Protein AF-A0A1A8PNX3-F1 (afdb_monomer_lite)

InterPro domains:
  IPR015943 WD40/YVTN repeat-like-containing domain superfamily [G3DSA:2.130.10.10] (2-129)
  IPR036322 WD40-repeat-containing domain superfamily [SSF50978] (6-122)
  IPR050687 Dynein axonemal intermediate chain 1/2/3/4 [PTHR12442] (4-129)

Structure (mmCIF, N/CA/C/O backbone):
data_AF-A0A1A8PNX3-F1
#
_entry.id   AF-A0A1A8PNX3-F1
#
loop_
_atom_site.group_PDB
_atom_site.id
_atom_site.type_symbol
_atom_site.label_atom_id
_atom_site.label_alt_id
_atom_site.label_comp_id
_atom_site.label_asym_id
_atom_site.label_entity_id
_atom_site.label_seq_id
_atom_site.pdbx_PDB_ins_code
_atom_site.Cartn_x
_atom_site.Cartn_y
_atom_site.Cartn_z
_atom_site.occupancy
_atom_site.B_iso_or_equiv
_atom_site.auth_seq_id
_atom_site.auth_comp_id
_atom_site.auth_asym_id
_atom_site.auth_atom_id
_atom_site.pdbx_PDB_model_num
ATOM 1 N N . GLU A 1 1 ? 4.749 10.579 18.398 1.00 46.66 1 GLU A N 1
ATOM 2 C CA . GLU A 1 1 ? 5.016 10.316 16.966 1.00 46.66 1 GLU A CA 1
ATOM 3 C C . GLU A 1 1 ? 4.574 8.900 16.618 1.00 46.66 1 GLU A C 1
ATOM 5 O O . GLU A 1 1 ? 4.806 8.018 17.427 1.00 46.66 1 GLU A O 1
ATOM 10 N N . CYS A 1 2 ? 3.918 8.663 15.477 1.00 55.12 2 CYS A N 1
ATOM 11 C CA . CYS A 1 2 ? 3.601 7.305 15.018 1.00 55.12 2 CYS A CA 1
ATOM 12 C C . CYS A 1 2 ? 4.890 6.656 14.466 1.00 55.12 2 CYS A C 1
ATOM 14 O O . CYS A 1 2 ? 5.379 7.121 13.430 1.00 55.12 2 CYS A O 1
ATOM 16 N N . PRO A 1 3 ? 5.456 5.623 15.122 1.00 63.81 3 PRO A N 1
ATOM 17 C CA . PRO A 1 3 ? 6.723 5.004 14.707 1.00 63.81 3 PRO A CA 1
ATOM 18 C C . PRO A 1 3 ? 6.599 4.299 13.350 1.00 63.81 3 PRO A C 1
ATOM 20 O O . PRO A 1 3 ? 7.561 4.179 12.596 1.00 63.81 3 PRO A O 1
ATOM 23 N N . ASN A 1 4 ? 5.376 3.910 12.996 1.00 75.50 4 ASN A N 1
ATOM 24 C CA . ASN A 1 4 ? 5.036 3.278 11.737 1.00 75.50 4 ASN A CA 1
ATOM 25 C C . ASN A 1 4 ? 4.495 4.318 10.748 1.00 75.50 4 ASN A C 1
ATOM 27 O O . ASN A 1 4 ? 3.391 4.170 10.248 1.00 75.50 4 ASN A O 1
ATOM 31 N N . ARG A 1 5 ? 5.242 5.369 10.389 1.00 83.25 5 ARG A N 1
ATOM 32 C CA . ARG A 1 5 ? 4.849 6.281 9.283 1.00 83.25 5 ARG A CA 1
ATOM 33 C C . ARG A 1 5 ? 5.548 5.951 7.975 1.00 83.25 5 ARG A C 1
ATOM 35 O O . ARG A 1 5 ? 6.555 5.236 7.981 1.00 83.25 5 ARG A O 1
ATOM 42 N N . HIS A 1 6 ? 4.948 6.341 6.851 1.00 91.25 6 HIS A N 1
ATOM 43 C CA . HIS A 1 6 ? 5.646 6.252 5.572 1.00 91.25 6 HIS A CA 1
ATOM 44 C C . HIS A 1 6 ? 6.894 7.128 5.632 1.00 91.25 6 HIS A C 1
ATOM 46 O O . HIS A 1 6 ? 6.880 8.188 6.256 1.00 91.25 6 HIS A O 1
ATOM 52 N N . LEU A 1 7 ? 7.974 6.657 5.013 1.00 90.88 7 LEU A N 1
ATOM 53 C CA . LEU A 1 7 ? 9.251 7.383 4.977 1.00 90.88 7 LEU A CA 1
ATOM 54 C C . LEU A 1 7 ? 9.323 8.407 3.829 1.00 90.88 7 LEU A C 1
ATOM 56 O O . LEU A 1 7 ? 10.349 9.050 3.643 1.00 90.88 7 LEU A O 1
ATOM 60 N N . GLY A 1 8 ? 8.243 8.545 3.060 1.00 90.75 8 GLY A N 1
ATOM 61 C CA . GLY A 1 8 ? 8.115 9.460 1.932 1.00 90.75 8 GLY A CA 1
ATOM 62 C C . GLY A 1 8 ? 6.642 9.723 1.602 1.00 90.75 8 GLY A C 1
ATOM 63 O O . GLY A 1 8 ? 5.767 9.334 2.386 1.00 90.75 8 GLY A O 1
ATOM 64 N N . PRO A 1 9 ? 6.356 10.366 0.457 1.00 95.31 9 PRO A N 1
ATOM 65 C CA . PRO A 1 9 ? 4.998 10.656 0.016 1.00 95.31 9 PRO A CA 1
ATOM 66 C C . PRO A 1 9 ? 4.100 9.416 -0.008 1.00 95.31 9 PRO A C 1
ATOM 68 O O . PRO A 1 9 ? 4.524 8.323 -0.397 1.00 95.31 9 PRO A O 1
ATOM 71 N N . VAL A 1 10 ? 2.841 9.607 0.383 1.00 96.56 10 VAL A N 1
ATOM 72 C CA . VAL A 1 10 ? 1.768 8.631 0.175 1.00 96.56 10 VAL A CA 1
ATOM 73 C C . VAL A 1 10 ? 1.139 8.928 -1.180 1.00 96.56 10 VAL A C 1
ATOM 75 O O . VAL A 1 10 ? 0.545 9.987 -1.356 1.00 96.56 10 VAL A O 1
ATOM 78 N N . TRP A 1 11 ? 1.286 8.009 -2.133 1.00 97.00 11 TRP A N 1
ATOM 79 C CA . TRP A 1 11 ? 0.794 8.185 -3.502 1.00 97.00 11 TRP A CA 1
ATOM 80 C C . TRP A 1 11 ? -0.693 7.887 -3.641 1.00 97.00 11 TRP A C 1
ATOM 82 O O . TRP A 1 11 ? -1.378 8.525 -4.435 1.00 97.00 11 TRP A O 1
ATOM 92 N N . GLN A 1 12 ? -1.205 6.931 -2.867 1.00 97.69 12 GLN A N 1
ATOM 93 C CA . GLN A 1 12 ? -2.617 6.579 -2.919 1.00 97.69 12 GLN A CA 1
ATOM 94 C C . GLN A 1 12 ? -3.141 6.151 -1.553 1.00 97.69 12 GLN A C 1
ATOM 96 O O . GLN A 1 12 ? -2.460 5.456 -0.795 1.00 97.69 12 GLN A O 1
ATOM 101 N N . LEU A 1 13 ? -4.383 6.550 -1.283 1.00 96.88 13 LEU A N 1
ATOM 102 C CA . LEU A 1 13 ? -5.210 6.101 -0.171 1.00 96.88 13 LEU A CA 1
ATOM 103 C C . LEU A 1 13 ? -6.482 5.463 -0.725 1.00 96.88 13 LEU A C 1
ATOM 105 O O . LEU A 1 13 ? -7.022 5.931 -1.729 1.00 96.88 13 LEU A O 1
ATOM 109 N N . ARG A 1 14 ? -6.982 4.421 -0.061 1.00 95.19 14 ARG A N 1
ATOM 110 C CA . ARG A 1 14 ? -8.295 3.851 -0.376 1.00 95.19 14 ARG A CA 1
ATOM 111 C C . ARG A 1 14 ? -8.945 3.247 0.859 1.00 95.19 14 ARG A C 1
ATOM 113 O O . ARG A 1 14 ? -8.321 2.459 1.566 1.00 95.19 14 ARG A O 1
ATOM 120 N N . TRP A 1 15 ? -10.207 3.600 1.067 1.00 92.12 15 TRP A N 1
ATOM 121 C CA . TRP A 1 15 ? -11.103 2.906 1.981 1.00 92.12 15 TRP A CA 1
ATOM 122 C C . TRP A 1 15 ? -11.717 1.708 1.271 1.00 92.12 15 TRP A C 1
ATOM 124 O O . TRP A 1 15 ? -12.181 1.836 0.137 1.00 92.12 15 TRP A O 1
ATOM 134 N N . ILE A 1 16 ? -11.708 0.556 1.930 1.00 88.12 16 ILE A N 1
ATOM 135 C CA . ILE A 1 16 ? -12.420 -0.631 1.468 1.00 88.12 16 ILE A CA 1
ATOM 136 C C . ILE A 1 16 ? -13.274 -1.202 2.586 1.00 88.12 16 ILE A C 1
ATOM 138 O O . ILE A 1 16 ? -12.931 -1.097 3.766 1.00 88.12 16 ILE A O 1
ATOM 142 N N . GLN A 1 17 ? -14.344 -1.872 2.184 1.00 84.12 17 GLN A N 1
ATOM 143 C CA . GLN A 1 17 ? -15.083 -2.747 3.067 1.00 84.12 17 GLN A CA 1
ATOM 144 C C . GLN A 1 17 ? -14.472 -4.145 3.001 1.00 84.12 17 GLN A C 1
ATOM 146 O O . GLN A 1 17 ? -14.366 -4.722 1.919 1.00 84.12 17 GLN A O 1
ATOM 151 N N . GLN A 1 18 ? -14.068 -4.688 4.143 1.00 72.81 18 GLN A N 1
ATOM 152 C CA . GLN A 1 18 ? -13.572 -6.053 4.241 1.00 72.81 18 GLN A CA 1
ATOM 153 C C . GLN A 1 18 ? -14.596 -6.905 4.989 1.00 72.81 18 GLN A C 1
ATOM 155 O O . GLN A 1 18 ? -14.989 -6.578 6.109 1.00 72.81 18 GLN A O 1
ATOM 160 N N . GLU A 1 19 ? -15.033 -7.996 4.365 1.00 67.19 19 GLU A N 1
ATOM 161 C CA . GLU A 1 19 ? -15.848 -9.002 5.046 1.00 67.19 19 GLU A CA 1
ATOM 162 C C . GLU A 1 19 ? -14.962 -9.765 6.034 1.00 67.19 19 GLU A C 1
ATOM 164 O O . GLU A 1 19 ? -13.923 -10.323 5.666 1.00 67.19 19 GLU A O 1
ATOM 169 N N . LEU A 1 20 ? -15.338 -9.746 7.313 1.00 63.97 20 LEU A N 1
ATOM 170 C CA . LEU A 1 20 ? -14.717 -10.595 8.319 1.00 63.97 20 LEU A CA 1
ATOM 171 C C . LEU A 1 20 ? -15.293 -11.999 8.140 1.00 63.97 20 LEU A C 1
ATOM 173 O O . LEU A 1 20 ? -16.491 -12.204 8.253 1.00 63.97 20 LEU A O 1
ATOM 177 N N . SER A 1 21 ? -14.449 -12.994 7.877 1.00 59.03 21 SER A N 1
ATOM 178 C CA . SER A 1 21 ? -14.888 -14.346 7.491 1.00 59.03 21 SER A CA 1
ATOM 179 C C . SER A 1 21 ? -15.672 -15.121 8.567 1.00 59.03 21 SER A C 1
ATOM 181 O O . SER A 1 21 ? -15.998 -16.284 8.354 1.00 59.03 21 SER A O 1
ATOM 183 N N . TYR A 1 22 ? -15.920 -14.518 9.732 1.00 55.16 22 TYR A N 1
ATOM 184 C CA . TYR A 1 22 ? -16.609 -15.126 10.872 1.00 55.16 22 TYR A CA 1
ATOM 185 C C . TYR A 1 22 ? -17.848 -14.350 11.341 1.00 55.16 22 TYR A C 1
ATOM 187 O O . TYR A 1 22 ? -18.588 -14.867 12.174 1.00 55.16 22 TYR A O 1
ATOM 195 N N . THR A 1 23 ? -18.098 -13.145 10.826 1.00 53.69 23 THR A N 1
ATOM 196 C CA . THR A 1 23 ? -19.256 -12.322 11.194 1.00 53.69 23 THR A CA 1
ATOM 197 C C . THR A 1 23 ? -19.780 -11.596 9.956 1.00 53.69 23 THR A C 1
ATOM 199 O O . THR A 1 23 ? -19.003 -11.154 9.120 1.00 53.69 23 THR A O 1
ATOM 202 N N . GLU A 1 24 ? -21.097 -11.401 9.838 1.00 55.97 24 GLU A N 1
ATOM 203 C CA . GLU A 1 24 ? -21.689 -10.539 8.790 1.00 55.97 24 GLU A CA 1
ATOM 204 C C . GLU A 1 24 ? -21.310 -9.049 8.958 1.00 55.97 24 GLU A C 1
ATOM 206 O O . GLU A 1 24 ? -21.752 -8.177 8.206 1.00 55.97 24 GLU A O 1
ATOM 211 N N . GLU A 1 25 ? -20.467 -8.738 9.946 1.00 56.47 25 GLU A N 1
ATOM 212 C CA . GLU A 1 25 ? -19.924 -7.415 10.176 1.00 56.47 25 GLU A CA 1
ATOM 213 C C . GLU A 1 25 ? -18.868 -7.086 9.124 1.00 56.47 25 GLU A C 1
ATOM 215 O O . GLU A 1 25 ? -17.760 -7.624 9.060 1.00 56.47 25 GLU A O 1
ATOM 220 N N . LYS A 1 26 ? -19.235 -6.128 8.288 1.00 63.56 26 LYS A N 1
ATOM 221 C CA . LYS A 1 26 ? -18.351 -5.515 7.318 1.00 63.56 26 LYS A CA 1
ATOM 222 C C . LYS A 1 26 ? -17.441 -4.522 8.044 1.00 63.56 26 LYS A C 1
ATOM 224 O O . LYS A 1 26 ? -17.918 -3.484 8.491 1.00 63.56 26 LYS A O 1
ATOM 229 N N . ALA A 1 27 ? -16.142 -4.797 8.121 1.00 74.44 27 ALA A N 1
ATOM 230 C CA . ALA A 1 27 ? -15.176 -3.883 8.725 1.00 74.44 27 ALA A CA 1
ATOM 231 C C . ALA A 1 27 ? -14.596 -2.925 7.67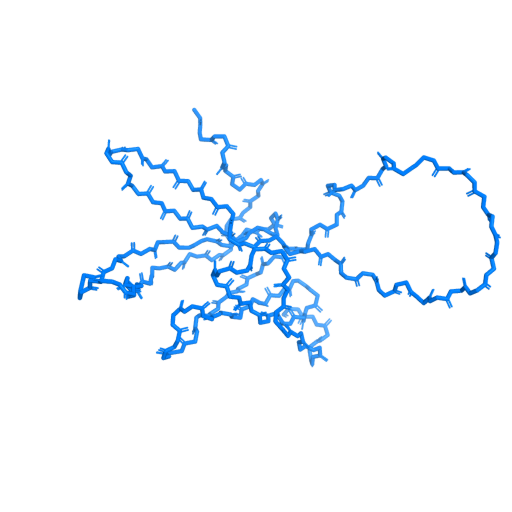6 1.00 74.44 27 ALA A C 1
ATOM 233 O O . ALA A 1 27 ? -14.049 -3.359 6.659 1.00 74.44 27 ALA A O 1
ATOM 234 N N . GLU A 1 28 ? -14.670 -1.621 7.933 1.00 81.19 28 GLU A N 1
ATOM 235 C CA . GLU A 1 28 ? -13.965 -0.620 7.132 1.00 81.19 28 GLU A CA 1
ATOM 236 C C . GLU A 1 28 ? -12.453 -0.707 7.376 1.00 81.19 28 GLU A C 1
ATOM 238 O O . GLU A 1 28 ? -11.978 -0.860 8.506 1.00 81.19 28 GLU A O 1
ATOM 243 N N . ALA A 1 29 ? -11.671 -0.608 6.305 1.00 86.50 29 ALA A N 1
ATOM 244 C CA . ALA A 1 29 ? -10.220 -0.585 6.377 1.00 86.50 29 ALA A CA 1
ATOM 245 C C . ALA A 1 29 ? -9.647 0.462 5.421 1.00 86.50 29 ALA A C 1
ATOM 247 O O . ALA A 1 29 ? -9.964 0.486 4.232 1.00 86.50 29 ALA A O 1
ATOM 248 N N . LEU A 1 30 ? -8.752 1.301 5.942 1.00 92.06 30 LEU A N 1
ATOM 249 C CA . LEU A 1 30 ? -8.000 2.270 5.154 1.00 92.06 30 LEU A CA 1
ATOM 250 C C . LEU A 1 30 ? -6.647 1.680 4.761 1.00 92.06 30 LEU A C 1
ATOM 252 O O . LEU A 1 30 ? -5.902 1.187 5.610 1.00 92.06 30 LEU A O 1
ATOM 256 N N . PHE A 1 31 ? -6.309 1.782 3.481 1.00 94.75 31 PHE A N 1
ATOM 257 C CA . PHE A 1 31 ? -5.016 1.384 2.940 1.00 94.75 31 PHE A CA 1
ATOM 258 C C . PHE A 1 31 ? -4.260 2.578 2.375 1.00 94.75 31 PHE A C 1
ATOM 260 O O . PHE A 1 31 ? -4.865 3.488 1.809 1.00 94.75 31 PHE A O 1
ATOM 267 N N . SER A 1 32 ? -2.934 2.544 2.496 1.00 96.50 32 SER A N 1
ATOM 268 C CA . SER A 1 32 ? -2.025 3.528 1.912 1.00 96.50 32 SER A CA 1
ATOM 269 C C . SER A 1 32 ? -0.869 2.863 1.180 1.00 96.50 32 SER A C 1
ATOM 271 O O . SER A 1 32 ? -0.327 1.854 1.639 1.00 96.50 32 SER A O 1
ATOM 273 N N . LEU A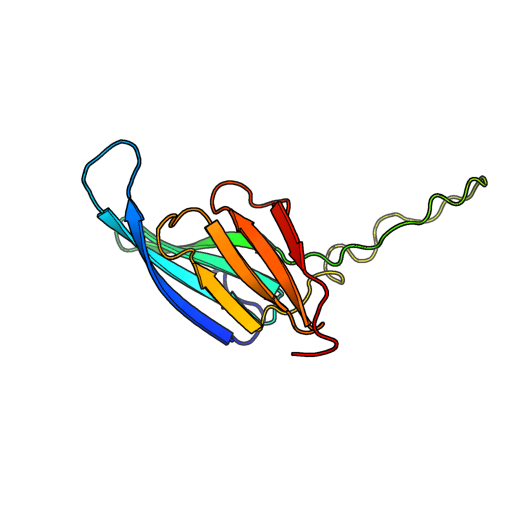 1 33 ? -0.449 3.474 0.074 1.00 97.19 33 LEU A N 1
ATOM 274 C CA . LEU A 1 33 ? 0.740 3.090 -0.678 1.00 97.19 33 LEU A CA 1
ATOM 275 C C . LEU A 1 33 ? 1.728 4.252 -0.713 1.00 97.19 33 LEU A C 1
ATOM 277 O O . LEU A 1 33 ? 1.368 5.361 -1.109 1.00 97.19 33 LEU A O 1
ATOM 281 N N . GLY A 1 34 ? 2.965 3.996 -0.293 1.00 95.25 34 GLY A N 1
ATOM 282 C CA . GLY A 1 34 ? 4.008 5.014 -0.215 1.00 95.25 34 GLY A CA 1
ATOM 283 C C . GLY A 1 34 ? 5.122 4.853 -1.244 1.00 95.25 34 GLY A C 1
ATOM 284 O O . GLY A 1 34 ? 5.401 3.758 -1.743 1.00 95.25 34 GLY A O 1
ATOM 285 N N . GLU A 1 35 ? 5.835 5.955 -1.483 1.00 94.44 35 GLU A N 1
ATOM 286 C CA . GLU A 1 35 ? 7.106 5.953 -2.220 1.00 94.44 35 GLU A CA 1
ATOM 287 C C . GLU A 1 35 ? 8.168 5.071 -1.546 1.00 94.44 35 GLU A C 1
ATOM 289 O O . GLU A 1 35 ? 9.048 4.529 -2.210 1.00 94.44 35 GLU A O 1
ATOM 294 N N . ASP A 1 36 ? 8.035 4.847 -0.237 1.00 92.81 36 ASP A N 1
ATOM 295 C CA . ASP A 1 36 ? 8.863 3.924 0.542 1.00 92.81 36 ASP A CA 1
ATOM 296 C C . ASP A 1 36 ? 8.654 2.439 0.177 1.00 92.81 36 ASP A C 1
ATOM 298 O O . ASP A 1 36 ? 9.266 1.557 0.786 1.00 92.81 36 ASP A O 1
ATOM 302 N N . GLY A 1 37 ? 7.792 2.149 -0.804 1.00 93.31 37 GLY A N 1
ATOM 303 C CA . GLY A 1 37 ? 7.523 0.807 -1.304 1.00 93.31 37 GLY A CA 1
ATOM 304 C C . GLY A 1 37 ? 6.748 -0.055 -0.317 1.00 93.31 37 GLY A C 1
ATOM 305 O O . GLY A 1 37 ? 6.827 -1.285 -0.368 1.00 93.31 37 GLY A O 1
ATOM 306 N N . ARG A 1 38 ? 6.035 0.570 0.622 1.00 93.38 38 ARG A N 1
ATOM 307 C CA . ARG A 1 38 ? 5.216 -0.125 1.613 1.00 93.38 38 ARG A CA 1
ATOM 308 C C . ARG A 1 38 ? 3.748 0.115 1.316 1.00 93.38 38 ARG A C 1
ATOM 310 O O . ARG A 1 38 ? 3.325 1.243 1.087 1.00 93.38 38 ARG A O 1
ATOM 317 N N . MET A 1 39 ? 2.983 -0.966 1.350 1.00 94.94 39 MET A N 1
ATOM 318 C CA . MET A 1 39 ? 1.529 -0.931 1.413 1.00 94.94 39 MET A CA 1
ATOM 319 C C . MET A 1 39 ? 1.140 -1.149 2.869 1.00 94.94 39 MET A C 1
ATOM 321 O O . MET A 1 39 ? 1.588 -2.130 3.475 1.00 94.94 39 MET A O 1
ATOM 325 N N . ARG A 1 40 ? 0.329 -0.261 3.439 1.00 93.44 40 ARG A N 1
ATOM 326 C CA . ARG A 1 40 ? -0.075 -0.320 4.849 1.00 93.44 40 ARG A CA 1
ATOM 327 C C . ARG A 1 40 ? -1.577 -0.337 5.001 1.00 93.44 40 ARG A C 1
ATOM 329 O O . ARG A 1 40 ? -2.288 0.254 4.197 1.00 93.44 40 ARG A O 1
ATOM 336 N N . ARG A 1 41 ? -2.031 -1.002 6.058 1.00 92.31 41 ARG A N 1
ATOM 337 C CA . ARG A 1 41 ? -3.406 -0.954 6.548 1.00 92.31 41 ARG A CA 1
ATOM 338 C C . ARG A 1 41 ? -3.430 -0.154 7.838 1.00 92.31 41 ARG A C 1
ATOM 340 O O . ARG A 1 41 ? -2.623 -0.426 8.726 1.00 92.31 41 ARG A O 1
ATOM 347 N N . TRP A 1 42 ? -4.366 0.775 7.938 1.00 90.62 42 TRP A N 1
ATOM 348 C CA . TRP A 1 42 ? -4.616 1.580 9.125 1.00 90.62 42 TRP A CA 1
ATOM 349 C C . TRP A 1 42 ? -5.820 1.034 9.886 1.00 90.62 42 TRP A C 1
ATOM 351 O O . TRP A 1 42 ? -6.768 0.518 9.290 1.00 90.62 42 TRP A O 1
ATOM 361 N N . SER A 1 43 ? -5.775 1.149 11.208 1.00 83.62 43 SER A N 1
ATOM 362 C CA . SER A 1 43 ? -6.845 0.722 12.106 1.00 83.62 43 SER A CA 1
ATOM 363 C C . SER A 1 43 ? -6.950 1.663 13.295 1.00 83.62 43 SER A C 1
ATOM 365 O O . SER A 1 43 ? -5.933 2.134 13.805 1.00 83.62 43 SER A O 1
ATOM 367 N N . ILE A 1 44 ? -8.177 1.885 13.764 1.00 81.62 44 ILE A N 1
ATOM 368 C CA . ILE A 1 44 ? -8.442 2.563 15.032 1.00 81.62 44 ILE A CA 1
ATOM 369 C C . ILE A 1 44 ? -8.869 1.495 16.034 1.00 81.62 44 ILE A C 1
ATOM 371 O O . ILE A 1 44 ? -9.949 0.925 15.905 1.00 81.62 44 ILE A O 1
ATOM 375 N N . LEU A 1 45 ? -8.032 1.218 17.033 1.00 77.25 45 LEU A N 1
ATOM 376 C CA . LEU A 1 45 ? -8.373 0.305 18.122 1.00 77.25 45 LEU A CA 1
ATOM 377 C C . LEU A 1 45 ? -8.367 1.078 19.438 1.00 77.25 45 LEU A C 1
ATOM 379 O O . LEU A 1 45 ? -7.336 1.613 19.838 1.00 77.25 45 LEU A O 1
ATOM 383 N N . LYS A 1 46 ? -9.523 1.147 20.112 1.00 83.38 46 LYS A N 1
ATOM 384 C CA . LYS A 1 46 ? -9.692 1.865 21.393 1.00 83.38 46 LYS A CA 1
ATOM 385 C C . LYS A 1 46 ? -9.174 3.318 21.345 1.00 83.38 46 LYS A C 1
ATOM 387 O O . LYS A 1 46 ? -8.537 3.786 22.282 1.00 83.38 46 LYS A O 1
ATOM 392 N N . GLY A 1 47 ? -9.415 4.016 20.231 1.00 81.00 47 GLY A N 1
ATOM 393 C CA . GLY A 1 47 ? -8.976 5.404 20.022 1.00 81.00 47 GLY A CA 1
ATOM 394 C C . GLY A 1 47 ? -7.511 5.572 19.600 1.00 81.00 47 GLY A C 1
ATOM 395 O O . GLY A 1 47 ? -7.084 6.693 19.343 1.00 81.00 47 GLY A O 1
ATOM 396 N N . VAL A 1 48 ? -6.743 4.485 19.477 1.00 82.94 48 VAL A N 1
ATOM 397 C CA . VAL A 1 48 ? -5.368 4.522 18.964 1.00 82.94 48 VAL A CA 1
ATOM 398 C C . VAL A 1 48 ? -5.385 4.294 17.457 1.00 82.94 48 VAL A C 1
ATOM 400 O O . VAL A 1 48 ? -5.818 3.238 16.996 1.00 82.94 48 VAL A O 1
ATOM 403 N N . PHE A 1 49 ? -4.906 5.282 16.697 1.00 83.44 49 PHE A N 1
ATOM 404 C CA . PHE A 1 49 ? -4.691 5.164 15.256 1.00 83.44 49 PHE A CA 1
ATOM 405 C C . PHE A 1 49 ? -3.315 4.552 14.988 1.00 83.44 49 PHE A C 1
ATOM 407 O O . PHE A 1 49 ? -2.284 5.190 15.218 1.00 83.44 49 PHE A O 1
ATOM 414 N N . ASP A 1 50 ? -3.307 3.309 14.517 1.00 86.19 50 ASP A N 1
ATOM 415 C CA . ASP A 1 50 ? -2.096 2.544 14.224 1.00 86.19 50 ASP A CA 1
ATOM 416 C C . ASP A 1 50 ? -2.123 2.010 12.788 1.00 86.19 50 ASP A C 1
ATOM 418 O O . ASP A 1 50 ? -3.161 2.014 12.118 1.00 86.19 50 ASP A O 1
ATOM 422 N N . CYS A 1 51 ? -0.974 1.547 12.300 1.00 88.69 51 CYS A N 1
ATOM 423 C CA . CYS A 1 51 ? -0.892 0.864 11.023 1.00 88.69 51 CYS A CA 1
ATOM 424 C C . CYS A 1 51 ? 0.104 -0.291 11.021 1.00 88.69 51 CYS A C 1
ATOM 426 O O . CYS A 1 51 ? 1.091 -0.318 11.757 1.00 88.69 51 CYS A O 1
ATOM 428 N N . ALA A 1 52 ? -0.141 -1.224 10.106 1.00 89.25 52 ALA A N 1
ATOM 429 C CA . ALA A 1 52 ? 0.726 -2.358 9.849 1.00 89.25 52 ALA A CA 1
ATOM 430 C C . ALA A 1 52 ? 1.037 -2.473 8.355 1.00 89.25 52 ALA A C 1
ATOM 432 O O . ALA A 1 52 ? 0.169 -2.258 7.504 1.00 89.25 52 ALA A O 1
ATOM 433 N N . ASP A 1 53 ? 2.267 -2.876 8.032 1.00 90.50 53 ASP A N 1
ATOM 434 C CA . ASP A 1 53 ? 2.626 -3.245 6.665 1.00 90.50 53 ASP A CA 1
ATOM 435 C C . ASP A 1 53 ? 1.811 -4.481 6.239 1.00 90.50 53 ASP A C 1
ATOM 437 O O . ASP A 1 53 ? 1.791 -5.512 6.920 1.00 90.50 53 ASP A O 1
ATOM 441 N N . VAL A 1 54 ? 1.146 -4.387 5.089 1.00 92.25 54 VAL A N 1
ATOM 442 C CA . VAL A 1 54 ? 0.491 -5.521 4.419 1.00 92.25 54 VAL A CA 1
ATOM 443 C C . VAL A 1 54 ? 1.298 -6.023 3.225 1.00 92.25 54 VAL A C 1
ATOM 445 O O . VAL A 1 54 ? 1.149 -7.177 2.847 1.00 92.25 54 VAL A O 1
ATOM 448 N N . MET A 1 55 ? 2.196 -5.203 2.670 1.00 93.19 55 MET A N 1
ATOM 449 C CA . MET A 1 55 ? 3.170 -5.633 1.665 1.00 93.19 55 MET A CA 1
ATOM 450 C C . MET A 1 55 ? 4.400 -4.724 1.663 1.00 93.19 55 MET A C 1
ATOM 452 O O . MET A 1 55 ? 4.297 -3.513 1.860 1.00 93.19 55 MET A O 1
ATOM 456 N N . LYS A 1 56 ? 5.568 -5.313 1.389 1.00 92.56 56 LYS A N 1
ATOM 457 C CA . LYS A 1 56 ? 6.817 -4.595 1.105 1.00 92.56 56 LYS A CA 1
ATOM 458 C C . LYS A 1 56 ? 7.262 -4.933 -0.312 1.00 92.56 56 LYS A C 1
ATOM 460 O O . LYS A 1 56 ? 7.586 -6.085 -0.593 1.00 92.56 56 LYS A O 1
ATOM 465 N N . LEU A 1 57 ? 7.298 -3.936 -1.188 1.00 91.81 57 LEU A N 1
ATOM 466 C CA . LEU A 1 57 ? 7.611 -4.087 -2.606 1.00 91.81 57 LEU A CA 1
ATOM 467 C C . LEU A 1 57 ? 9.107 -4.332 -2.812 1.00 91.81 57 LEU A C 1
ATOM 469 O O . LEU A 1 57 ? 9.865 -3.417 -3.106 1.00 91.81 57 LEU A O 1
ATOM 473 N N . LYS A 1 58 ? 9.565 -5.566 -2.613 1.00 89.25 58 LYS A N 1
ATOM 474 C CA . LYS A 1 58 ? 10.981 -5.916 -2.772 1.00 89.25 58 LYS A CA 1
ATOM 475 C C . LYS A 1 58 ? 11.347 -6.085 -4.244 1.00 89.25 58 LYS A C 1
ATOM 477 O O . LYS A 1 58 ? 10.639 -6.751 -4.998 1.00 89.25 58 LYS A O 1
ATOM 482 N N . ARG A 1 59 ? 12.513 -5.568 -4.633 1.00 82.94 59 ARG A N 1
ATOM 483 C CA . ARG A 1 59 ? 13.124 -5.835 -5.936 1.00 82.94 59 ARG A CA 1
ATOM 484 C C . ARG A 1 59 ? 13.427 -7.326 -6.067 1.00 82.94 59 ARG A C 1
ATOM 486 O O . ARG A 1 59 ? 14.182 -7.893 -5.278 1.00 82.94 59 ARG A O 1
ATOM 493 N N . ILE A 1 60 ? 12.856 -7.957 -7.088 1.00 74.19 60 ILE A N 1
ATOM 494 C CA . ILE A 1 60 ? 13.131 -9.357 -7.407 1.00 74.19 60 ILE A CA 1
ATOM 495 C C . ILE A 1 60 ? 14.343 -9.405 -8.334 1.00 74.19 60 ILE A C 1
ATOM 497 O O . ILE A 1 60 ? 14.243 -9.162 -9.535 1.00 74.19 60 ILE A O 1
ATOM 501 N N . ASN A 1 61 ? 15.503 -9.725 -7.762 1.00 64.75 61 ASN A N 1
ATOM 502 C CA . ASN A 1 61 ? 16.695 -10.048 -8.534 1.00 64.75 61 ASN A CA 1
ATOM 503 C C . ASN A 1 61 ? 16.614 -11.527 -8.923 1.00 64.75 61 ASN A C 1
ATOM 505 O O . ASN A 1 61 ? 16.787 -12.402 -8.074 1.00 64.75 61 ASN A O 1
ATOM 509 N N . HIS A 1 62 ? 16.387 -11.829 -10.203 1.00 54.94 62 HIS A N 1
ATOM 510 C CA . HIS A 1 62 ? 16.655 -13.174 -10.703 1.00 54.94 62 HIS A CA 1
ATOM 511 C C . HIS A 1 62 ? 18.169 -13.391 -10.646 1.00 54.94 62 HIS A C 1
ATOM 513 O O . HIS A 1 62 ? 18.894 -13.029 -11.573 1.00 54.94 62 HIS A O 1
ATOM 519 N N . LYS A 1 63 ? 18.674 -13.973 -9.551 1.00 48.69 63 LYS A N 1
ATOM 520 C CA . LYS A 1 63 ? 19.993 -14.601 -9.584 1.00 48.69 63 LYS A CA 1
ATOM 521 C C . LYS A 1 63 ? 19.898 -15.705 -10.634 1.00 48.69 63 LYS A C 1
ATOM 523 O O . LYS A 1 63 ? 19.323 -16.758 -10.370 1.00 48.69 63 LYS A O 1
ATOM 528 N N . LYS A 1 64 ? 20.438 -15.467 -11.835 1.00 43.75 64 LYS A N 1
ATOM 529 C CA . LYS A 1 64 ? 20.857 -16.574 -12.698 1.00 43.75 64 LYS A CA 1
ATOM 530 C C . LYS A 1 64 ? 21.746 -17.443 -11.810 1.00 43.75 64 LYS A C 1
ATOM 532 O O . LYS A 1 64 ? 22.714 -16.919 -11.257 1.00 43.75 64 LYS A O 1
ATOM 537 N N . LYS A 1 65 ? 21.394 -18.717 -11.609 1.00 41.19 65 LYS A N 1
ATOM 538 C CA . LYS A 1 65 ? 22.330 -19.695 -11.048 1.00 41.19 65 LYS A CA 1
ATOM 539 C C . LYS A 1 65 ? 23.546 -19.685 -11.974 1.00 41.19 65 LYS A C 1
ATOM 541 O O . LYS A 1 65 ? 23.497 -20.241 -13.063 1.00 41.19 65 LYS A O 1
ATOM 546 N N . LYS A 1 66 ? 24.588 -18.946 -11.599 1.00 44.06 66 LYS A N 1
ATOM 547 C CA . LYS A 1 66 ? 25.933 -19.231 -12.070 1.00 44.06 66 LYS A CA 1
ATOM 548 C C . LYS A 1 66 ? 26.413 -20.348 -11.163 1.00 44.06 66 LYS A C 1
ATOM 550 O O . LYS A 1 66 ? 26.665 -20.114 -9.984 1.00 44.06 66 LYS A O 1
ATOM 555 N N . ASP A 1 67 ? 26.449 -21.554 -11.707 1.00 46.81 67 ASP A N 1
ATOM 556 C CA . ASP A 1 67 ? 27.292 -22.605 -11.162 1.00 46.81 67 ASP A CA 1
ATOM 557 C C . ASP A 1 67 ? 28.734 -22.080 -11.180 1.00 46.81 67 ASP A C 1
ATOM 559 O O . ASP A 1 67 ? 29.236 -21.677 -12.229 1.00 46.81 67 ASP A O 1
ATOM 563 N N . GLY A 1 68 ? 29.373 -21.996 -10.012 1.00 43.16 68 GLY A N 1
ATOM 564 C CA . GLY A 1 68 ? 30.767 -21.558 -9.915 1.00 43.16 68 GLY A CA 1
ATOM 565 C C . GLY A 1 68 ? 31.134 -20.911 -8.581 1.00 43.16 68 GLY A C 1
ATOM 566 O O . GLY A 1 68 ? 30.894 -19.729 -8.379 1.00 43.16 68 GLY A O 1
ATOM 567 N N . LYS A 1 69 ? 31.709 -21.743 -7.706 1.00 46.03 69 LYS A N 1
ATOM 568 C CA . LYS A 1 69 ? 32.489 -21.505 -6.474 1.00 46.03 69 LYS A CA 1
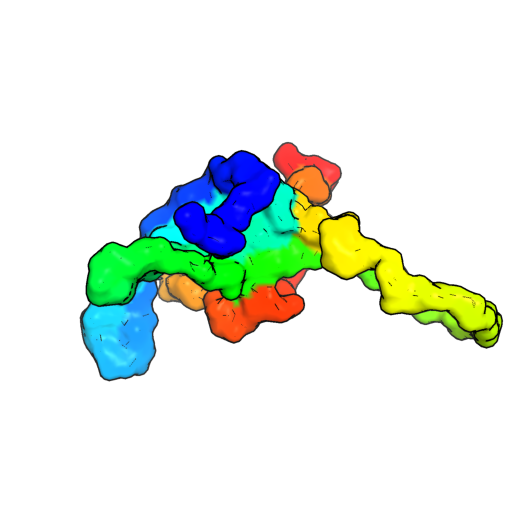ATOM 569 C C . LYS A 1 69 ? 32.978 -20.082 -6.125 1.00 46.03 69 LYS A C 1
ATOM 571 O O . LYS A 1 69 ? 33.598 -19.431 -6.954 1.00 46.03 69 LYS A O 1
ATOM 576 N N . ASN A 1 70 ? 32.906 -19.833 -4.804 1.00 42.38 70 ASN A N 1
ATOM 577 C CA . ASN A 1 70 ? 33.751 -18.992 -3.928 1.00 42.38 70 ASN A CA 1
ATOM 578 C C . ASN A 1 70 ? 33.684 -17.466 -4.222 1.00 42.38 70 ASN A C 1
ATOM 580 O O . ASN A 1 70 ? 33.627 -17.056 -5.364 1.00 42.38 70 ASN A O 1
ATOM 584 N N . GLU A 1 71 ? 33.604 -16.520 -3.283 1.00 41.53 71 GLU A N 1
ATOM 585 C CA . GLU A 1 71 ? 34.319 -16.344 -2.017 1.00 41.53 71 GLU A CA 1
ATOM 586 C C . GLU A 1 71 ? 33.530 -15.430 -1.050 1.00 41.53 71 GLU A C 1
ATOM 588 O O . GLU A 1 71 ? 32.597 -14.713 -1.410 1.00 41.53 71 GLU A O 1
ATOM 593 N N . THR A 1 72 ? 33.931 -15.501 0.213 1.00 46.72 72 THR A N 1
ATOM 594 C CA . THR A 1 72 ? 33.473 -14.776 1.402 1.00 46.72 72 THR A CA 1
ATOM 595 C C . THR A 1 72 ? 33.497 -13.247 1.284 1.00 46.72 72 THR A C 1
ATOM 597 O O . THR A 1 72 ? 34.548 -12.657 1.059 1.00 46.72 72 THR A O 1
ATOM 600 N N . GLY A 1 73 ? 32.369 -12.592 1.586 1.00 37.88 73 GLY A N 1
ATOM 601 C CA . GLY A 1 73 ? 32.305 -11.137 1.763 1.00 37.88 73 GLY A CA 1
ATOM 602 C C . GLY A 1 73 ? 30.942 -10.650 2.265 1.00 37.88 73 GLY A C 1
ATOM 603 O O . GLY A 1 73 ? 30.019 -10.480 1.480 1.00 37.88 73 GLY A O 1
ATOM 604 N N . LYS A 1 74 ? 30.824 -10.465 3.588 1.00 45.34 74 LYS A N 1
ATOM 605 C CA . LYS A 1 74 ? 29.844 -9.631 4.323 1.00 45.34 74 LYS A CA 1
ATOM 606 C C . LYS A 1 74 ? 28.438 -9.480 3.704 1.00 45.34 74 LYS A C 1
ATOM 608 O O . LYS A 1 74 ? 28.115 -8.494 3.050 1.00 45.34 74 LYS A O 1
ATOM 613 N N . ALA A 1 75 ? 27.550 -10.411 4.049 1.00 44.50 75 ALA A N 1
ATOM 614 C CA . ALA A 1 75 ? 26.109 -10.358 3.781 1.00 44.50 75 ALA A CA 1
ATOM 615 C C . ALA A 1 75 ? 25.352 -9.375 4.709 1.00 44.50 75 ALA A C 1
ATOM 617 O O . ALA A 1 75 ? 24.346 -9.736 5.316 1.00 44.50 75 ALA A O 1
ATOM 618 N N . THR A 1 76 ? 25.848 -8.143 4.857 1.00 41.22 76 THR A N 1
ATOM 619 C CA . THR A 1 76 ? 25.279 -7.135 5.774 1.00 41.22 76 THR A CA 1
ATOM 620 C C . THR A 1 76 ? 25.132 -5.749 5.149 1.00 41.22 76 THR A C 1
ATOM 622 O O . THR A 1 76 ? 24.946 -4.777 5.873 1.00 41.22 76 THR A O 1
ATOM 625 N N . GLU A 1 77 ? 25.166 -5.632 3.820 1.00 40.47 77 GLU A N 1
ATOM 626 C CA . GLU A 1 77 ? 24.786 -4.398 3.130 1.00 40.47 77 GLU A CA 1
ATOM 627 C C . GLU A 1 77 ? 23.520 -4.599 2.286 1.00 40.47 77 GLU A C 1
ATOM 629 O O . GLU A 1 77 ? 23.450 -5.472 1.421 1.00 40.47 77 GLU A O 1
ATOM 634 N N . SER A 1 78 ? 22.536 -3.723 2.531 1.00 42.62 78 SER A N 1
ATOM 635 C CA . SER A 1 78 ? 21.429 -3.335 1.635 1.00 42.62 78 SER A CA 1
ATOM 636 C C . SER A 1 78 ? 20.020 -3.929 1.830 1.00 42.62 78 SER A C 1
ATOM 638 O O . SER A 1 78 ? 19.166 -3.762 0.962 1.00 42.62 78 SER A O 1
ATOM 640 N N . VAL A 1 79 ? 19.669 -4.489 2.996 1.00 45.75 79 VAL A N 1
ATOM 641 C CA . VAL A 1 79 ? 18.262 -4.888 3.284 1.00 45.75 79 VAL A CA 1
ATOM 642 C C . VAL A 1 79 ? 17.273 -3.702 3.190 1.00 45.75 79 VAL A C 1
ATOM 644 O O . VAL A 1 79 ? 16.093 -3.901 2.902 1.00 45.75 79 VAL A O 1
ATOM 647 N N . LEU A 1 80 ? 17.754 -2.462 3.347 1.00 44.94 80 LEU A N 1
ATOM 648 C CA . LEU A 1 80 ? 16.977 -1.230 3.150 1.00 44.94 80 LEU A CA 1
ATOM 649 C C . LEU A 1 80 ? 17.056 -0.645 1.724 1.00 44.94 80 LEU A C 1
ATOM 651 O O . LEU A 1 80 ? 16.232 0.200 1.394 1.00 44.94 80 LEU A O 1
ATOM 655 N N . SER A 1 81 ? 17.971 -1.094 0.851 1.00 51.53 81 SER A N 1
ATOM 656 C CA . SER A 1 81 ? 18.169 -0.494 -0.487 1.00 51.53 81 SER A CA 1
ATOM 657 C C . SER A 1 81 ? 17.331 -1.136 -1.608 1.00 51.53 81 SER A C 1
ATOM 659 O O . SER A 1 81 ? 17.518 -0.812 -2.782 1.00 51.53 81 SER A O 1
ATOM 661 N N . ALA A 1 82 ? 16.416 -2.055 -1.287 1.00 70.12 82 ALA A N 1
ATOM 662 C CA . ALA A 1 82 ? 15.745 -2.883 -2.292 1.00 70.12 82 ALA A CA 1
ATOM 663 C C . ALA A 1 82 ? 14.218 -2.720 -2.359 1.00 70.12 82 ALA A C 1
ATOM 665 O O . ALA A 1 82 ? 13.582 -3.511 -3.057 1.00 70.12 82 ALA A O 1
ATOM 666 N N . LEU A 1 83 ? 13.611 -1.755 -1.652 1.00 88.81 83 LEU A N 1
ATOM 667 C CA . LEU A 1 83 ? 12.186 -1.474 -1.852 1.00 88.81 83 LEU A CA 1
ATOM 668 C C . LEU A 1 83 ? 11.978 -0.616 -3.101 1.00 88.81 83 LEU A C 1
ATOM 670 O O . LEU A 1 83 ? 12.715 0.327 -3.376 1.00 88.81 83 LEU A O 1
ATOM 674 N N . ILE A 1 84 ? 10.982 -1.003 -3.881 1.00 91.75 84 ILE A N 1
ATOM 675 C CA . ILE A 1 84 ? 10.545 -0.348 -5.099 1.00 91.75 84 ILE A CA 1
ATOM 676 C C . ILE A 1 84 ? 9.388 0.588 -4.743 1.00 91.75 84 ILE A C 1
ATOM 678 O O . ILE A 1 84 ? 8.441 0.126 -4.108 1.00 91.75 84 ILE A O 1
ATOM 682 N N . PRO A 1 85 ? 9.397 1.854 -5.193 1.00 93.81 85 PRO A N 1
ATOM 683 C CA . PRO A 1 85 ? 8.252 2.733 -5.016 1.00 93.81 85 PRO A CA 1
ATOM 684 C C . PRO A 1 85 ? 6.980 2.150 -5.638 1.00 93.81 85 PRO A C 1
ATOM 686 O O . PRO A 1 85 ? 6.955 1.800 -6.826 1.00 93.81 85 PRO A O 1
ATOM 689 N N . GLY A 1 86 ? 5.928 2.070 -4.828 1.00 94.44 86 GLY A N 1
ATOM 690 C CA . GLY A 1 86 ? 4.571 1.846 -5.307 1.00 94.44 86 GLY A CA 1
ATOM 691 C C . GLY A 1 86 ? 3.949 3.175 -5.711 1.00 94.44 86 GLY A C 1
ATOM 692 O O . GLY A 1 86 ? 4.232 4.192 -5.084 1.00 94.44 86 GLY A O 1
ATOM 693 N N . LEU A 1 87 ? 3.130 3.167 -6.759 1.00 95.69 87 LEU A N 1
ATOM 694 C CA . LEU A 1 87 ? 2.512 4.382 -7.299 1.00 95.69 87 LEU A CA 1
ATOM 695 C C . LEU A 1 87 ? 0.991 4.333 -7.227 1.00 95.69 87 LEU A C 1
ATOM 697 O O . LEU A 1 87 ? 0.359 5.321 -6.873 1.00 95.69 87 LEU A O 1
ATOM 701 N N . CYS A 1 88 ? 0.405 3.177 -7.520 1.00 96.62 88 CYS A N 1
ATOM 702 C CA . CYS A 1 88 ? -1.033 2.984 -7.442 1.00 96.62 88 CYS A CA 1
ATOM 703 C C . CYS A 1 88 ? -1.382 1.553 -7.033 1.00 96.62 88 CYS A C 1
ATOM 705 O O . CYS A 1 88 ? -0.558 0.641 -7.136 1.00 96.62 88 CYS A O 1
ATOM 707 N N . PHE A 1 89 ? -2.606 1.346 -6.563 1.00 97.56 89 PHE A N 1
ATOM 708 C CA . PHE A 1 89 ? -3.149 0.030 -6.277 1.00 97.56 89 PHE A CA 1
ATOM 709 C C . PHE A 1 89 ? -4.653 -0.045 -6.530 1.00 97.56 89 PHE A C 1
ATOM 711 O O . PHE A 1 89 ? -5.373 0.960 -6.468 1.00 97.56 89 PHE A O 1
ATOM 718 N N . ASP A 1 90 ? -5.132 -1.263 -6.781 1.00 96.88 90 ASP A N 1
ATOM 719 C CA . ASP A 1 90 ? -6.559 -1.558 -6.808 1.00 96.88 90 ASP A CA 1
ATOM 720 C C . ASP A 1 90 ? -6.927 -2.918 -6.243 1.00 96.88 90 ASP A C 1
ATOM 722 O O . ASP A 1 90 ? -6.194 -3.883 -6.423 1.00 96.88 90 ASP A O 1
ATOM 726 N N . PHE A 1 91 ? -8.052 -2.980 -5.537 1.00 95.44 91 PHE A N 1
ATOM 727 C CA . PHE A 1 91 ? -8.595 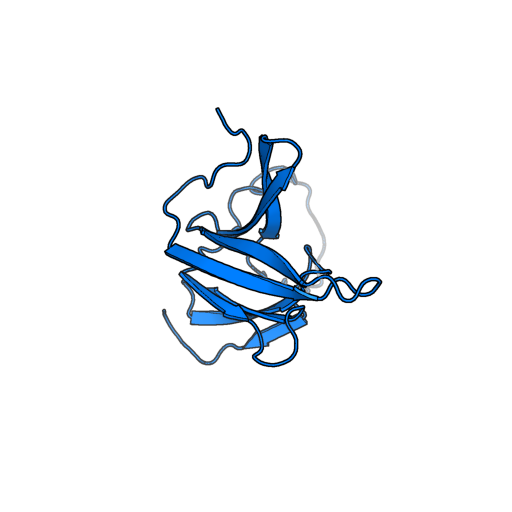-4.223 -5.010 1.00 95.44 91 PHE A CA 1
ATOM 728 C C . PHE A 1 91 ? -9.423 -4.916 -6.086 1.00 95.44 91 PHE A C 1
ATOM 730 O O . PHE A 1 91 ? -10.042 -4.271 -6.931 1.00 95.44 91 PHE A O 1
ATOM 737 N N . HIS A 1 92 ? -9.434 -6.245 -6.064 1.00 94.31 92 HIS A N 1
ATOM 738 C CA . HIS A 1 92 ? -10.292 -7.008 -6.955 1.00 94.31 92 HIS A CA 1
ATOM 739 C C . HIS A 1 92 ? -11.768 -6.686 -6.642 1.00 94.31 92 HIS A C 1
ATOM 741 O O . HIS A 1 92 ? -12.143 -6.678 -5.467 1.00 94.31 92 HIS A O 1
ATOM 747 N N . PRO A 1 93 ? -12.628 -6.456 -7.653 1.00 91.38 93 PRO A N 1
ATOM 748 C CA . PRO A 1 93 ? -13.990 -5.948 -7.446 1.00 91.38 93 PRO A CA 1
ATOM 749 C C . PRO A 1 93 ? -14.895 -6.890 -6.641 1.00 91.38 93 PRO A C 1
ATOM 751 O O . PRO A 1 93 ? -15.886 -6.448 -6.069 1.00 91.38 93 PRO A O 1
ATOM 754 N N . THR A 1 94 ? -14.565 -8.184 -6.599 1.00 90.25 94 THR A N 1
ATOM 755 C CA . THR A 1 94 ? -15.348 -9.213 -5.891 1.00 90.25 94 THR A CA 1
ATOM 756 C C . THR A 1 94 ? -14.587 -9.845 -4.727 1.00 90.25 94 THR A C 1
ATOM 758 O O . THR A 1 94 ? -15.199 -10.337 -3.791 1.00 90.25 94 THR A O 1
ATOM 761 N N . ASP A 1 95 ? -13.253 -9.833 -4.766 1.00 90.50 95 ASP A N 1
ATOM 762 C CA . ASP A 1 95 ? -12.419 -10.516 -3.769 1.00 90.50 95 ASP A CA 1
ATOM 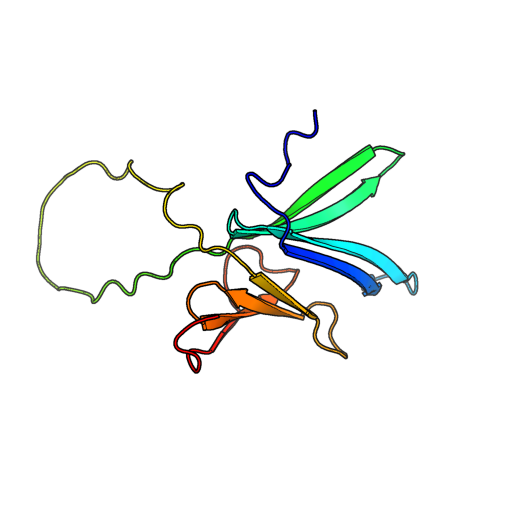763 C C . ASP A 1 95 ? -11.553 -9.476 -3.061 1.00 90.50 95 ASP A C 1
ATOM 765 O O . ASP A 1 95 ? -10.439 -9.166 -3.483 1.00 90.50 95 ASP A O 1
ATOM 769 N N . SER A 1 96 ? -12.077 -8.926 -1.966 1.00 88.75 96 SER A N 1
ATOM 770 C CA . SER A 1 96 ? -11.402 -7.885 -1.179 1.00 88.75 96 SER A CA 1
ATOM 771 C C . SER A 1 96 ? -10.088 -8.351 -0.533 1.00 88.75 96 SER A C 1
ATOM 773 O O . SER A 1 96 ? -9.351 -7.534 0.024 1.00 88.75 96 SER A O 1
ATOM 775 N N . SER A 1 97 ? -9.758 -9.647 -0.602 1.00 88.62 97 SER A N 1
ATOM 776 C CA . SER A 1 97 ? -8.470 -10.166 -0.150 1.00 88.62 97 SER A CA 1
ATOM 777 C C . SER A 1 97 ? -7.362 -9.995 -1.192 1.00 88.62 97 SER A C 1
ATOM 779 O O . SER A 1 97 ? -6.190 -10.080 -0.825 1.00 88.62 97 SER A O 1
ATOM 781 N N . ILE A 1 98 ? -7.704 -9.740 -2.460 1.00 93.81 98 ILE A N 1
ATOM 782 C CA . ILE A 1 98 ? -6.775 -9.629 -3.588 1.00 93.81 98 ILE A CA 1
ATOM 783 C C . ILE A 1 98 ? -6.669 -8.181 -4.050 1.00 93.81 98 ILE A C 1
ATOM 785 O O . ILE A 1 98 ? -7.661 -7.469 -4.178 1.00 93.81 98 ILE A O 1
ATOM 789 N N . TYR A 1 99 ? -5.447 -7.756 -4.359 1.00 95.81 99 TYR A N 1
ATOM 790 C CA . TYR A 1 99 ? -5.188 -6.438 -4.923 1.00 95.81 99 TYR A CA 1
ATOM 791 C C . TYR A 1 99 ? -4.004 -6.458 -5.889 1.00 95.81 99 TYR A C 1
ATOM 793 O O . TYR A 1 99 ? -3.130 -7.326 -5.829 1.00 95.81 99 TYR A O 1
ATOM 801 N N . LEU A 1 100 ? -3.985 -5.483 -6.791 1.00 97.31 100 LEU A N 1
ATOM 802 C CA . LEU A 1 100 ? -2.899 -5.194 -7.712 1.00 97.31 100 LEU A CA 1
ATOM 803 C C . LEU A 1 100 ? -2.156 -3.942 -7.251 1.00 97.31 100 LEU A C 1
ATOM 805 O O . LEU A 1 100 ? -2.780 -2.996 -6.781 1.00 97.31 100 LEU A O 1
ATOM 809 N N . ILE A 1 101 ? -0.834 -3.920 -7.408 1.00 97.31 101 ILE A N 1
ATOM 810 C CA . ILE A 1 101 ? 0.004 -2.737 -7.184 1.00 97.31 101 ILE A CA 1
ATOM 811 C C . ILE A 1 101 ? 0.777 -2.411 -8.457 1.00 97.31 101 ILE A C 1
ATOM 813 O O . ILE A 1 101 ? 1.514 -3.257 -8.961 1.00 97.31 101 ILE A O 1
ATOM 817 N N . GLY A 1 102 ? 0.658 -1.170 -8.925 1.00 96.38 102 GLY A N 1
ATOM 818 C CA . GLY A 1 102 ? 1.520 -0.576 -9.939 1.00 96.38 102 GLY A CA 1
ATOM 819 C C . GLY A 1 102 ? 2.776 0.028 -9.312 1.00 96.38 102 GLY A C 1
ATOM 820 O O . GLY A 1 102 ? 2.725 0.700 -8.277 1.00 96.38 102 GLY A O 1
ATOM 821 N N . THR A 1 103 ? 3.924 -0.220 -9.936 1.00 94.62 103 THR A N 1
ATOM 822 C CA . THR A 1 103 ? 5.235 0.214 -9.434 1.00 94.62 103 THR A CA 1
ATOM 823 C C . THR A 1 103 ? 5.922 1.190 -10.373 1.00 94.62 103 THR A C 1
ATOM 825 O O . THR A 1 103 ? 5.629 1.241 -11.567 1.00 94.62 103 THR A O 1
ATOM 828 N N . ARG A 1 104 ? 6.930 1.903 -9.855 1.00 90.88 104 ARG A N 1
ATOM 829 C CA . ARG A 1 104 ? 7.739 2.842 -10.647 1.00 90.88 104 ARG A CA 1
ATOM 830 C C . ARG A 1 104 ? 8.480 2.198 -11.837 1.00 90.88 104 ARG A C 1
ATOM 832 O O . ARG A 1 104 ? 8.930 2.910 -12.722 1.00 90.88 104 ARG A O 1
ATOM 839 N N . GLN A 1 105 ? 8.635 0.874 -11.888 1.00 88.69 105 GLN A N 1
ATOM 840 C CA . GLN A 1 105 ? 9.272 0.188 -13.024 1.00 88.69 105 GLN A CA 1
ATOM 841 C C . GLN A 1 105 ? 8.275 -0.324 -14.077 1.00 88.69 105 GLN A C 1
ATOM 843 O O . GLN A 1 105 ? 8.675 -1.084 -14.953 1.00 88.69 105 GLN A O 1
ATOM 848 N N . GLY A 1 106 ? 6.987 0.029 -13.987 1.00 91.75 106 GLY A N 1
ATOM 849 C CA . GLY A 1 106 ? 5.956 -0.478 -14.905 1.00 91.75 106 GLY A CA 1
ATOM 850 C C . GLY A 1 106 ? 5.560 -1.942 -14.651 1.00 91.75 106 GLY A C 1
ATOM 851 O O . GLY A 1 106 ? 4.832 -2.553 -15.432 1.00 91.75 106 GLY A O 1
ATOM 852 N N . VAL A 1 107 ? 6.032 -2.537 -13.552 1.00 93.12 107 VAL A N 1
ATOM 853 C CA . VAL A 1 107 ? 5.635 -3.888 -13.142 1.00 93.12 107 VAL A CA 1
ATOM 854 C C . VAL A 1 107 ? 4.368 -3.800 -12.301 1.00 93.12 107 VAL A C 1
ATOM 856 O O . VAL A 1 107 ? 4.306 -2.994 -11.369 1.00 93.12 107 VAL A O 1
ATOM 859 N N . ILE A 1 108 ? 3.392 -4.658 -12.602 1.00 96.12 108 ILE A N 1
ATOM 860 C CA . ILE A 1 108 ? 2.177 -4.812 -11.801 1.00 96.12 108 ILE A CA 1
ATOM 861 C C . ILE A 1 108 ? 2.300 -6.088 -10.967 1.00 96.12 108 ILE A C 1
ATOM 863 O O . ILE A 1 108 ? 2.534 -7.170 -11.507 1.00 96.12 108 ILE A O 1
ATOM 867 N N . HIS A 1 109 ? 2.143 -5.971 -9.651 1.00 95.56 109 HIS A N 1
ATOM 868 C CA . HIS A 1 109 ? 2.166 -7.100 -8.723 1.00 95.56 109 HIS A CA 1
ATOM 869 C C . HIS A 1 109 ? 0.760 -7.461 -8.273 1.00 95.56 109 HIS A C 1
ATOM 871 O O . HIS A 1 109 ? 0.046 -6.598 -7.771 1.00 95.56 109 HIS A O 1
ATOM 877 N N . LYS A 1 110 ? 0.393 -8.739 -8.386 1.00 96.31 110 LYS A N 1
ATOM 878 C CA . LYS A 1 110 ? -0.798 -9.292 -7.738 1.00 96.31 110 LYS A CA 1
ATOM 879 C C . LYS A 1 110 ? -0.438 -9.776 -6.343 1.00 96.31 110 LYS A C 1
ATOM 881 O O . LYS A 1 110 ? 0.512 -10.539 -6.171 1.00 96.31 110 LYS A O 1
ATOM 886 N N . CYS A 1 111 ? -1.211 -9.358 -5.355 1.00 95.25 111 CYS A N 1
ATOM 887 C CA . CYS A 1 111 ? -0.949 -9.568 -3.938 1.00 95.25 111 CYS A CA 1
ATOM 888 C C . CYS A 1 111 ? -2.215 -10.046 -3.220 1.00 95.25 111 CYS A C 1
ATOM 890 O O . CYS A 1 111 ? -3.321 -9.919 -3.744 1.00 95.25 111 CYS A O 1
ATOM 892 N N . SER A 1 112 ? -2.045 -10.554 -1.997 1.00 92.38 112 SER A N 1
ATOM 893 C CA . SER A 1 112 ? -3.152 -10.845 -1.084 1.00 92.38 112 SER A CA 1
ATOM 894 C C . SER A 1 112 ? -2.939 -10.183 0.275 1.00 92.38 112 SER A C 1
ATOM 896 O O . SER A 1 112 ? -1.803 -9.993 0.706 1.00 92.38 112 SER A O 1
ATOM 898 N N . CYS A 1 113 ? -4.019 -9.839 0.977 1.00 86.50 113 CYS A N 1
ATOM 899 C CA . CYS A 1 113 ? -3.967 -9.286 2.332 1.00 86.50 113 CYS A CA 1
ATOM 900 C C . CYS A 1 113 ? -3.416 -10.277 3.369 1.00 86.50 113 CYS A C 1
ATOM 902 O O . CYS A 1 113 ? -2.888 -9.846 4.395 1.00 86.50 113 CYS A O 1
ATOM 904 N N . SER A 1 114 ? -3.529 -11.585 3.120 1.00 84.88 114 SER A N 1
ATOM 905 C CA . SER A 1 114 ? -3.045 -12.635 4.028 1.00 84.88 114 SER A CA 1
ATOM 906 C C . SER A 1 114 ? -1.550 -12.930 3.858 1.00 84.88 114 SER A C 1
ATOM 908 O O . SER A 1 114 ? -0.897 -13.364 4.808 1.00 84.88 114 SER A O 1
ATOM 910 N N . ASN A 1 115 ? -0.974 -12.641 2.685 1.00 83.81 115 ASN A N 1
ATOM 911 C CA . ASN A 1 115 ? 0.432 -12.894 2.382 1.00 83.81 115 ASN A CA 1
ATOM 912 C C . ASN A 1 115 ? 1.225 -11.588 2.281 1.00 83.81 115 ASN A C 1
ATOM 914 O O . ASN A 1 115 ? 1.212 -10.907 1.261 1.00 83.81 115 ASN A O 1
ATOM 918 N N . ARG A 1 116 ? 1.978 -11.271 3.339 1.00 80.38 116 ARG A N 1
ATOM 919 C CA . ARG A 1 116 ? 2.787 -10.043 3.421 1.00 80.38 116 ARG A CA 1
ATOM 920 C C . ARG A 1 116 ? 4.183 -10.155 2.806 1.00 80.38 116 ARG A C 1
ATOM 922 O O . ARG A 1 116 ? 4.918 -9.168 2.778 1.00 80.38 116 ARG A O 1
ATOM 929 N N . GLN A 1 117 ? 4.602 -11.360 2.420 1.00 79.56 117 GLN A N 1
ATOM 930 C CA . GLN A 1 117 ? 5.998 -11.644 2.077 1.00 79.56 117 GLN A CA 1
ATOM 931 C C . GLN A 1 117 ? 6.222 -11.911 0.592 1.00 79.56 117 GLN A C 1
ATOM 933 O O . GLN A 1 117 ? 7.333 -11.681 0.111 1.00 79.56 117 GLN A O 1
ATOM 938 N N . GLN A 1 118 ? 5.207 -12.409 -0.115 1.00 85.44 118 GLN A N 1
ATOM 939 C CA . GLN A 1 118 ? 5.331 -12.836 -1.503 1.00 85.44 118 GLN A CA 1
ATOM 940 C C . GLN A 1 118 ? 4.188 -12.293 -2.356 1.00 85.44 118 GLN A C 1
ATOM 942 O O . GLN A 1 118 ? 3.038 -12.222 -1.922 1.00 85.44 118 GLN A O 1
ATOM 947 N N . PHE A 1 119 ? 4.523 -11.943 -3.595 1.00 91.06 119 PHE A N 1
ATOM 948 C CA . PHE A 1 119 ? 3.538 -11.660 -4.631 1.00 91.06 119 PHE A CA 1
ATOM 949 C C . PHE A 1 119 ? 2.936 -12.976 -5.124 1.00 91.06 119 PHE A C 1
ATOM 951 O O . PHE A 1 119 ? 3.653 -13.966 -5.266 1.00 91.06 119 PHE A O 1
ATOM 958 N N . LEU A 1 120 ? 1.638 -12.971 -5.413 1.00 93.56 120 LEU A N 1
ATOM 959 C CA . LEU A 1 120 ? 0.960 -14.097 -6.049 1.00 93.56 120 LEU A CA 1
ATOM 960 C C . LEU A 1 120 ? 1.348 -14.203 -7.525 1.00 93.56 120 LEU A C 1
ATOM 962 O O . LEU A 1 120 ? 1.564 -15.295 -8.036 1.00 93.56 120 LEU A O 1
ATOM 966 N N . GLU A 1 121 ? 1.441 -13.059 -8.205 1.00 94.75 121 GLU A N 1
ATOM 967 C CA . GLU A 1 121 ? 1.776 -12.987 -9.626 1.00 94.75 121 GLU A CA 1
ATOM 968 C C . GLU A 1 121 ? 2.448 -11.650 -9.969 1.00 94.75 121 GLU A C 1
ATOM 970 O O . GLU A 1 121 ? 2.387 -10.680 -9.204 1.00 94.75 121 GLU A O 1
ATOM 975 N N . MET A 1 122 ? 3.108 -11.596 -11.126 1.00 94.00 122 MET A N 1
ATOM 976 C CA . MET A 1 122 ? 3.795 -10.412 -11.628 1.00 94.00 122 MET A CA 1
ATOM 977 C C . MET A 1 122 ? 3.561 -10.245 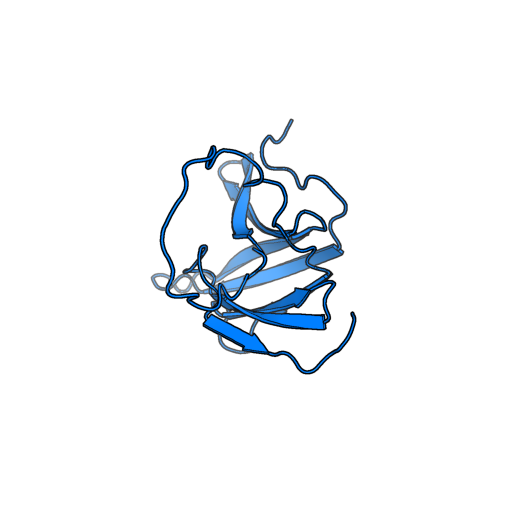-13.131 1.00 94.00 122 MET A C 1
ATOM 979 O O . MET A 1 122 ? 3.905 -11.126 -13.918 1.00 94.00 122 MET A O 1
ATOM 983 N N . TYR A 1 123 ? 3.080 -9.073 -13.535 1.00 94.94 123 TYR A N 1
ATOM 984 C CA . TYR A 1 123 ? 2.833 -8.724 -14.931 1.00 94.94 123 TYR A CA 1
ATOM 985 C C . TYR A 1 123 ? 3.843 -7.668 -15.403 1.00 94.94 123 TYR A C 1
ATOM 987 O O . TYR A 1 123 ? 3.913 -6.565 -14.861 1.00 94.94 123 TYR A O 1
ATOM 995 N N . LYS A 1 124 ? 4.643 -8.010 -16.424 1.00 93.88 124 LYS A N 1
ATOM 996 C CA . LYS A 1 124 ? 5.675 -7.143 -17.028 1.00 93.88 124 LYS A CA 1
ATOM 997 C C . LYS A 1 124 ? 5.295 -6.774 -18.461 1.00 93.88 124 LYS A C 1
ATOM 999 O O . LYS A 1 124 ? 5.854 -7.311 -19.416 1.00 93.88 124 LYS A O 1
ATOM 1004 N N . LYS A 1 125 ? 4.280 -5.927 -18.610 1.00 91.88 125 LYS A N 1
ATOM 1005 C CA . LYS A 1 125 ? 3.795 -5.470 -19.925 1.00 91.88 125 LYS A CA 1
ATOM 1006 C C . LYS A 1 125 ? 3.990 -3.972 -20.159 1.00 91.88 125 LYS A C 1
ATOM 1008 O O . LYS A 1 125 ? 3.830 -3.532 -21.291 1.00 91.88 125 LYS A O 1
ATOM 1013 N N . HIS A 1 126 ? 4.398 -3.226 -19.133 1.00 91.25 126 HIS A N 1
ATOM 1014 C CA . HIS A 1 126 ? 4.720 -1.807 -19.236 1.00 91.25 126 HIS A CA 1
ATOM 1015 C C . HIS A 1 126 ? 6.222 -1.592 -19.042 1.00 91.25 126 HIS A C 1
ATOM 1017 O O . HIS A 1 126 ? 6.878 -2.326 -18.302 1.00 91.25 126 HIS A O 1
ATOM 1023 N N . PHE A 1 127 ? 6.761 -0.591 -19.735 1.00 84.06 127 PHE A N 1
ATOM 1024 C CA . PHE A 1 127 ? 8.180 -0.225 -19.674 1.00 84.06 127 PHE A CA 1
ATOM 1025 C C . PHE A 1 127 ? 8.470 0.848 -18.615 1.00 84.06 127 PHE A C 1
ATOM 1027 O O . PHE A 1 127 ? 9.613 0.993 -18.186 1.00 84.06 127 PHE A O 1
ATOM 1034 N N . ALA A 1 128 ? 7.444 1.597 -18.210 1.00 80.38 128 ALA A N 1
ATOM 1035 C CA . ALA A 1 128 ? 7.502 2.707 -17.269 1.00 80.38 128 ALA A CA 1
ATOM 1036 C C . ALA A 1 128 ? 6.111 2.915 -16.619 1.00 80.38 128 ALA A C 1
ATOM 1038 O O . ALA A 1 128 ? 5.161 2.251 -17.050 1.00 80.38 128 ALA A O 1
ATOM 1039 N N . PRO A 1 129 ? 6.007 3.762 -15.577 1.00 80.81 129 PRO A N 1
ATOM 1040 C CA . PRO A 1 129 ? 4.752 4.125 -14.908 1.00 80.81 129 PRO A CA 1
ATOM 1041 C C . PRO A 1 129 ? 3.710 4.785 -15.797 1.00 80.81 129 PRO A C 1
ATOM 1043 O O . PRO A 1 129 ? 4.118 5.531 -16.714 1.00 80.81 129 PRO A O 1
#

Sequence (129 aa):
ECPNRHLGPVWQLRWIQQELSYTEEKAEALFSLGEDGRMRRWSILKGVFDCADVMKLKRINHKKKKDGKNETGKATESVLSALIPGLCFDFHPTDSSIYLIGTRQGVIHKCSCSNRQQFLEMYKKHFAP

Foldseek 3Di:
DAPPDAPADFQDKDWDFDCDPPDNDTDIWIWTFFQQLFIKIWDQDPNDIHIDTQAFAFADDPPPPPPDDDDDDDPPPDPSPGTFGWNDKDADPPDNQWMWTQTQQRKIFIPGSVDHYDTPDIDDPDRGD

pLDDT: mean 80.04, std 18.59, range [37.88, 97.69]

Organism: NCBI:txid451742

Radius of gyration: 17.19 Å; chains: 1; bounding box: 56×33×41 Å

Secondary structure (DSSP, 8-state):
--SS--SS-EEEEEEEEEE-TTSS-EEEEEEEEETTSEEEEEEEETTEEEEEEEEE-B----------------TTS-TTTTBPPEEEEEE-SS-TTEEEEEETTSPEEEEESS-SS--SEEE---S--